Protein AF-A0A7K5TCN5-F1 (afdb_monomer_lite)

Sequence (58 aa):
GERPYECDKCRKTFQTSSTLLIHQRMHTDERPFRCSNCGKGFRHKSDLVSHQRIHTGE

Foldseek 3Di:
DDFPDADPVPRDGHNDPVVSVVVVLVVPPPQVDAAPVPRDGHPDPVVNVVVVVVVVPD

Organism: NCBI:txid571890

pLDDT: mean 88.31, std 7.68, range [55.09, 95.5]

Radius of gyration: 16.23 Å; chains: 1; bounding box: 35×20×43 Å

Secondary structure (DSSP, 8-state):
----EE-TTT--EESSHHHHHHHHHHHS----EE-TTT--EESSHHHHHHHHHHHH--

Structure (mmCIF, N/CA/C/O backbone):
data_AF-A0A7K5TCN5-F1
#
_entry.id   AF-A0A7K5TCN5-F1
#
loop_
_atom_site.group_PDB
_atom_site.id
_atom_site.type_symbol
_atom_site.label_atom_id
_atom_site.label_alt_id
_atom_site.label_comp_id
_atom_site.label_asym_id
_atom_site.label_entity_id
_atom_site.label_seq_id
_atom_site.pdbx_PDB_ins_code
_atom_site.Cartn_x
_atom_site.Cartn_y
_atom_site.Cartn_z
_atom_site.occupancy
_atom_site.B_iso_or_equiv
_atom_site.auth_seq_id
_atom_site.auth_comp_id
_atom_site.auth_asym_id
_atom_site.auth_atom_id
_atom_site.pdbx_PDB_model_num
ATOM 1 N N . GLY A 1 1 ? 20.765 -1.646 -19.184 1.00 71.44 1 GLY A N 1
ATOM 2 C CA . GLY A 1 1 ? 20.619 -2.738 -18.207 1.00 71.44 1 GLY A CA 1
ATOM 3 C C . GLY A 1 1 ? 19.344 -3.474 -18.520 1.00 71.44 1 GLY A C 1
ATOM 4 O O . GLY A 1 1 ? 18.305 -2.827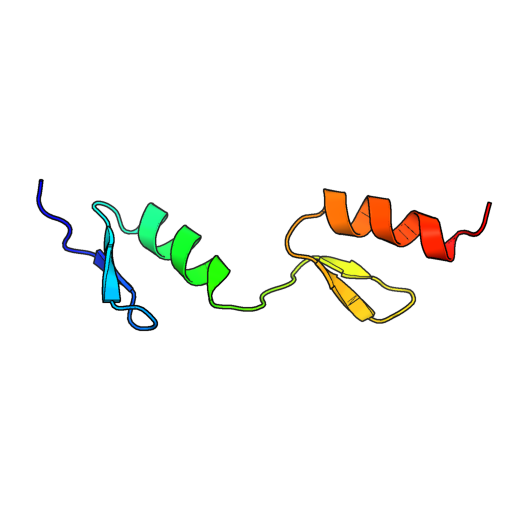 -18.580 1.00 71.44 1 GLY A O 1
ATOM 5 N N . GLU A 1 2 ? 19.431 -4.770 -18.793 1.00 85.00 2 GLU A N 1
ATOM 6 C CA . GLU A 1 2 ? 18.270 -5.590 -19.142 1.00 85.00 2 GLU A CA 1
ATOM 7 C C . GLU A 1 2 ? 17.284 -5.660 -17.966 1.00 85.00 2 GLU A C 1
ATOM 9 O O . GLU A 1 2 ? 17.682 -5.686 -16.797 1.00 85.00 2 GLU A O 1
ATOM 14 N N . ARG A 1 3 ? 15.984 -5.625 -18.273 1.00 89.62 3 ARG A N 1
ATOM 15 C CA . ARG A 1 3 ? 14.890 -5.666 -17.290 1.00 89.62 3 ARG A CA 1
ATOM 16 C C . ARG A 1 3 ? 13.951 -6.824 -17.638 1.00 89.62 3 ARG A C 1
ATOM 18 O O . ARG A 1 3 ? 12.853 -6.576 -18.125 1.00 89.62 3 ARG A O 1
ATOM 25 N N . PRO A 1 4 ? 14.389 -8.078 -17.438 1.00 92.62 4 PRO A N 1
ATOM 26 C CA . PRO A 1 4 ? 13.656 -9.249 -17.919 1.00 92.62 4 PRO A CA 1
ATOM 27 C C . PRO A 1 4 ? 12.359 -9.523 -17.139 1.00 92.62 4 PRO A C 1
ATOM 29 O O . PRO A 1 4 ? 11.562 -10.358 -17.549 1.00 92.62 4 PRO A O 1
ATOM 32 N N . TYR A 1 5 ? 12.130 -8.840 -16.014 1.00 95.06 5 TYR A N 1
ATOM 33 C CA . TYR A 1 5 ? 10.981 -9.079 -15.145 1.00 95.06 5 TYR A CA 1
ATOM 34 C C . TYR A 1 5 ? 9.856 -8.087 -15.442 1.00 95.06 5 TYR A C 1
ATOM 36 O O . TYR A 1 5 ? 9.923 -6.936 -15.012 1.00 95.06 5 TYR A O 1
ATOM 44 N N . GL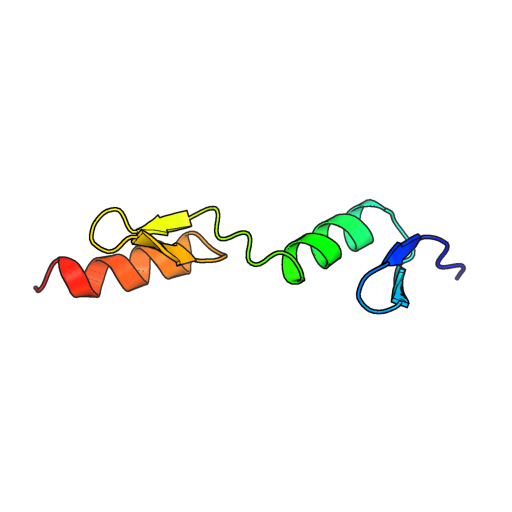U A 1 6 ? 8.811 -8.519 -16.143 1.00 95.25 6 GLU A N 1
ATOM 45 C CA . GLU A 1 6 ? 7.654 -7.686 -16.490 1.00 95.25 6 GLU A CA 1
ATOM 46 C C . GLU A 1 6 ? 6.472 -7.901 -15.532 1.00 95.25 6 GLU A C 1
ATOM 48 O O . GLU A 1 6 ? 6.148 -9.018 -15.132 1.00 95.25 6 GLU A O 1
ATOM 53 N N . CYS A 1 7 ? 5.800 -6.813 -15.158 1.00 94.19 7 CYS A N 1
ATOM 54 C CA . CYS A 1 7 ? 4.531 -6.877 -14.452 1.00 94.19 7 CYS A CA 1
ATOM 55 C C . CYS A 1 7 ? 3.376 -7.124 -15.422 1.00 94.19 7 CYS A C 1
ATOM 57 O O . CYS A 1 7 ? 3.042 -6.245 -16.207 1.00 94.19 7 CYS A O 1
ATOM 59 N N . ASP A 1 8 ? 2.690 -8.254 -15.279 1.00 90.06 8 ASP A N 1
ATOM 60 C CA . ASP A 1 8 ? 1.530 -8.620 -16.105 1.00 90.06 8 ASP A CA 1
ATOM 61 C C . ASP A 1 8 ? 0.409 -7.555 -16.117 1.00 90.06 8 ASP A C 1
ATOM 63 O O . ASP A 1 8 ? -0.160 -7.238 -17.161 1.00 90.06 8 ASP A O 1
ATOM 67 N N . LYS A 1 9 ? 0.165 -6.903 -14.972 1.00 88.12 9 LYS A N 1
ATOM 68 C CA . LYS A 1 9 ? -0.942 -5.947 -14.804 1.00 88.12 9 LYS A CA 1
ATOM 69 C C . LYS A 1 9 ? -0.722 -4.581 -15.457 1.00 88.12 9 LYS A C 1
ATOM 71 O O . LYS A 1 9 ? -1.687 -3.935 -15.845 1.00 88.12 9 LYS A O 1
ATOM 76 N N . CYS A 1 10 ? 0.518 -4.094 -15.527 1.00 93.00 10 CYS A N 1
ATOM 77 C CA . CYS A 1 10 ? 0.807 -2.742 -16.037 1.00 93.00 10 CYS A CA 1
ATOM 78 C C . CYS A 1 10 ? 2.012 -2.662 -16.980 1.00 93.00 10 CYS A C 1
ATOM 80 O O . CYS A 1 10 ? 2.440 -1.564 -17.331 1.00 93.00 10 CYS A O 1
ATOM 82 N N . ARG A 1 11 ? 2.575 -3.815 -17.354 1.00 92.81 11 ARG A N 1
ATOM 83 C CA . ARG A 1 11 ? 3.692 -3.989 -18.295 1.00 92.81 11 ARG A CA 1
ATOM 84 C C . ARG A 1 11 ? 4.975 -3.239 -17.923 1.00 92.81 11 ARG A C 1
ATOM 86 O O . ARG A 1 11 ? 5.842 -3.003 -18.755 1.00 92.81 11 ARG A O 1
ATOM 93 N N . LYS A 1 12 ? 5.134 -2.862 -16.647 1.00 93.94 12 LYS A N 1
ATOM 94 C CA . LYS A 1 12 ? 6.386 -2.279 -16.142 1.00 93.94 12 LYS A CA 1
ATOM 95 C C . LYS A 1 12 ? 7.455 -3.353 -15.993 1.00 93.94 12 LYS A C 1
ATOM 97 O O . LYS A 1 12 ? 7.202 -4.394 -15.395 1.00 93.94 12 LYS A O 1
ATOM 102 N N . THR A 1 13 ? 8.662 -3.047 -16.455 1.00 95.31 13 THR A N 1
ATOM 103 C CA . THR A 1 13 ? 9.815 -3.953 -16.408 1.00 95.31 13 THR A CA 1
ATOM 104 C C . THR A 1 13 ? 10.784 -3.604 -15.276 1.00 95.31 13 THR A C 1
ATOM 106 O O . THR A 1 13 ? 11.096 -2.429 -15.046 1.00 95.31 13 THR A O 1
ATOM 109 N N . PHE A 1 14 ? 11.337 -4.616 -14.618 1.00 95.31 14 PHE A N 1
ATOM 110 C CA . PHE A 1 14 ? 12.252 -4.514 -13.485 1.00 95.31 14 PHE A CA 1
ATOM 111 C C . PHE A 1 14 ? 13.522 -5.332 -13.734 1.00 95.31 14 PHE A C 1
ATOM 113 O O . PHE A 1 14 ? 13.526 -6.296 -14.493 1.00 95.31 14 PHE A O 1
ATOM 120 N N . GLN A 1 15 ? 14.621 -4.928 -13.093 1.00 95.50 15 GLN A N 1
ATOM 121 C CA . GLN A 1 15 ? 15.912 -5.614 -13.219 1.00 95.50 15 GLN A CA 1
ATOM 122 C C . GLN A 1 15 ? 15.984 -6.893 -12.371 1.00 95.50 15 GLN A C 1
ATOM 124 O O . GLN A 1 15 ? 16.736 -7.802 -12.700 1.00 95.50 15 GLN A O 1
ATOM 129 N N . THR A 1 16 ? 15.193 -6.984 -11.299 1.00 95.06 16 THR A N 1
ATOM 130 C CA . THR A 1 16 ? 15.190 -8.122 -10.372 1.00 95.06 16 THR A CA 1
ATOM 131 C C . THR A 1 16 ? 13.767 -8.577 -10.055 1.00 95.06 16 THR A C 1
ATOM 133 O O . THR A 1 16 ? 12.832 -7.768 -10.028 1.00 95.06 16 THR A O 1
ATOM 136 N N . SER A 1 17 ? 13.612 -9.871 -9.760 1.00 93.31 17 SER A N 1
ATOM 137 C CA . SER A 1 17 ? 12.334 -10.467 -9.356 1.00 93.31 17 SER A CA 1
ATOM 138 C C . SER A 1 17 ? 11.817 -9.891 -8.035 1.00 93.31 17 SER A C 1
ATOM 140 O O . SER A 1 17 ? 10.625 -9.633 -7.914 1.00 93.31 17 SER A O 1
ATOM 142 N N . SER A 1 18 ? 12.696 -9.603 -7.068 1.00 92.50 18 SER A N 1
ATOM 143 C CA . SER A 1 18 ? 12.318 -9.011 -5.777 1.00 92.50 18 SER A CA 1
ATOM 144 C C . SER A 1 18 ? 11.626 -7.657 -5.943 1.00 92.50 18 SER A C 1
ATOM 146 O O . SER A 1 18 ? 10.607 -7.396 -5.304 1.00 92.50 18 SER A O 1
ATOM 148 N N . THR A 1 19 ? 12.130 -6.806 -6.843 1.00 93.12 19 THR A N 1
ATOM 149 C CA . THR A 1 19 ? 11.514 -5.502 -7.123 1.00 93.12 19 THR A CA 1
ATOM 150 C C . THR A 1 19 ? 10.185 -5.662 -7.857 1.00 93.12 19 THR A C 1
ATOM 152 O O . THR A 1 19 ? 9.231 -4.955 -7.533 1.00 93.12 19 THR A O 1
ATOM 155 N N . LEU A 1 20 ? 10.083 -6.623 -8.787 1.00 94.31 20 LEU A N 1
ATOM 156 C CA . LEU A 1 20 ? 8.809 -6.978 -9.419 1.00 94.31 20 LEU A CA 1
ATOM 157 C C . LEU A 1 20 ? 7.786 -7.474 -8.382 1.00 94.31 20 LEU A C 1
ATOM 159 O O . LEU A 1 20 ? 6.638 -7.046 -8.424 1.00 94.31 20 LEU A O 1
ATOM 163 N N . LEU A 1 21 ? 8.184 -8.314 -7.425 1.00 89.12 21 LEU A N 1
ATOM 164 C CA . LEU A 1 21 ? 7.290 -8.847 -6.394 1.00 89.12 21 LEU A CA 1
ATOM 165 C C . LEU A 1 21 ? 6.772 -7.738 -5.464 1.00 89.12 21 LEU A C 1
ATOM 167 O O . LEU A 1 21 ? 5.576 -7.662 -5.186 1.00 89.12 21 LEU A O 1
ATOM 171 N N . ILE A 1 22 ? 7.651 -6.833 -5.018 1.00 86.50 22 ILE A N 1
ATOM 172 C CA . ILE A 1 22 ? 7.258 -5.653 -4.224 1.00 86.50 22 ILE A CA 1
ATOM 173 C C . ILE A 1 22 ? 6.302 -4.764 -5.026 1.0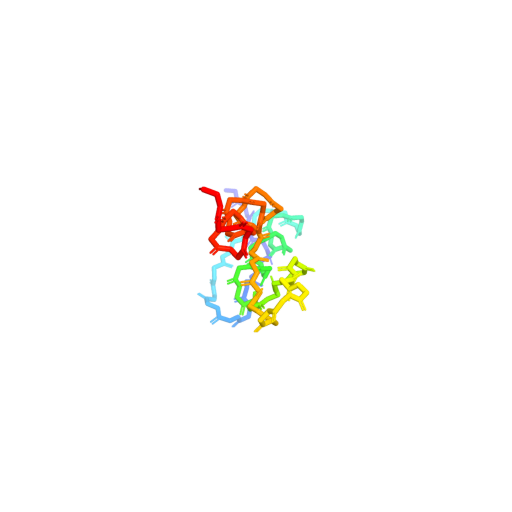0 86.50 22 ILE A C 1
ATOM 175 O O . ILE A 1 22 ? 5.319 -4.256 -4.483 1.00 86.50 22 ILE A O 1
ATOM 179 N N . HIS A 1 23 ? 6.571 -4.593 -6.320 1.00 90.81 23 HIS A N 1
ATOM 180 C CA . HIS A 1 23 ? 5.688 -3.869 -7.218 1.00 90.81 23 HIS A CA 1
ATOM 181 C C . HIS A 1 23 ? 4.329 -4.564 -7.359 1.00 90.81 23 HIS A C 1
ATOM 183 O O . HIS A 1 23 ? 3.308 -3.906 -7.228 1.00 90.81 23 HIS A O 1
ATOM 189 N N . GLN A 1 24 ? 4.271 -5.882 -7.547 1.00 88.50 24 GLN A N 1
ATOM 190 C CA . GLN A 1 24 ? 3.010 -6.618 -7.679 1.00 88.50 24 GLN A CA 1
ATOM 191 C C . GLN A 1 24 ? 2.097 -6.461 -6.457 1.00 88.50 24 GLN A C 1
ATOM 193 O O . GLN A 1 24 ? 0.887 -6.310 -6.635 1.00 88.50 24 GLN A O 1
ATOM 198 N N . ARG A 1 25 ? 2.670 -6.359 -5.249 1.00 82.88 25 ARG A N 1
ATOM 199 C CA . ARG A 1 25 ? 1.924 -6.050 -4.013 1.00 82.88 25 ARG A CA 1
ATOM 200 C C . ARG A 1 25 ? 1.202 -4.702 -4.038 1.00 82.88 25 ARG A C 1
ATOM 202 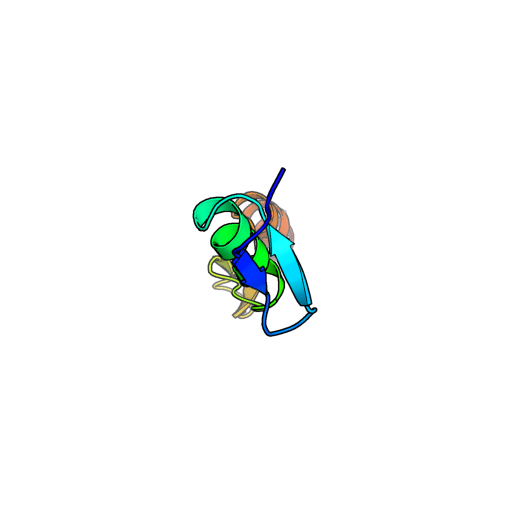O O . ARG A 1 25 ? 0.339 -4.461 -3.207 1.00 82.88 25 ARG A O 1
ATOM 209 N N . MET A 1 26 ? 1.570 -3.790 -4.939 1.00 82.19 26 MET A N 1
ATOM 210 C CA . MET A 1 26 ? 0.862 -2.517 -5.106 1.00 82.19 26 MET A CA 1
ATOM 211 C C . MET A 1 26 ? -0.418 -2.651 -5.927 1.00 82.19 26 MET A C 1
ATOM 213 O O . MET A 1 26 ? -1.292 -1.802 -5.818 1.00 82.19 26 MET A O 1
ATOM 217 N N . HIS A 1 27 ? -0.494 -3.679 -6.772 1.00 85.19 27 HIS A N 1
ATOM 218 C CA . HIS A 1 27 ? -1.654 -3.947 -7.619 1.00 85.19 27 HIS A CA 1
ATOM 219 C C . HIS A 1 27 ? -2.662 -4.875 -6.971 1.00 85.19 27 HIS A C 1
ATOM 221 O O . HIS A 1 27 ? -3.778 -5.049 -7.458 1.00 85.19 27 HIS A O 1
ATOM 227 N N . THR A 1 28 ? -2.228 -5.605 -5.962 1.00 75.31 28 THR A N 1
ATOM 228 C CA . THR A 1 28 ? -3.129 -6.270 -5.052 1.00 75.31 28 THR A CA 1
ATOM 229 C C . THR A 1 28 ? -3.496 -5.222 -4.009 1.00 75.31 28 THR A C 1
ATOM 231 O O . THR A 1 28 ? -2.611 -4.723 -3.319 1.00 75.31 28 THR A O 1
ATOM 234 N N . ASP A 1 29 ? -4.780 -4.904 -3.833 1.00 69.75 29 ASP A N 1
ATOM 235 C CA . ASP A 1 29 ? -5.292 -4.267 -2.604 1.00 69.75 29 ASP A CA 1
ATOM 236 C C . ASP A 1 29 ? -5.135 -5.233 -1.405 1.00 69.75 29 ASP A C 1
ATOM 238 O O . ASP A 1 29 ? -6.012 -5.385 -0.555 1.00 69.75 29 ASP A O 1
ATOM 242 N N . GLU A 1 30 ? -4.008 -5.943 -1.336 1.00 74.44 30 GLU A N 1
ATOM 243 C CA . GLU A 1 30 ? -3.593 -6.704 -0.185 1.00 74.44 30 GLU A CA 1
ATOM 244 C C . GLU A 1 30 ? -3.353 -5.696 0.917 1.00 74.44 30 GLU A C 1
ATOM 246 O O . GLU A 1 30 ? -2.367 -4.959 0.981 1.00 74.44 30 GLU A O 1
ATOM 251 N N . ARG A 1 31 ? -4.353 -5.653 1.777 1.00 81.56 31 ARG A N 1
ATOM 252 C CA . ARG A 1 31 ? -4.365 -4.882 2.991 1.00 81.56 31 ARG A CA 1
ATOM 253 C C . ARG A 1 31 ? -4.217 -5.866 4.139 1.00 81.56 31 ARG A C 1
ATOM 255 O O . ARG A 1 31 ? -5.225 -6.210 4.762 1.00 81.56 31 ARG A O 1
ATOM 262 N N . PRO A 1 32 ? -2.993 -6.386 4.369 1.00 82.44 32 PRO A N 1
ATOM 263 C CA . PRO A 1 32 ? -2.762 -7.417 5.376 1.00 82.44 32 PRO A CA 1
ATOM 264 C C . PRO A 1 32 ? -3.107 -6.910 6.779 1.00 82.44 32 PRO A C 1
ATOM 266 O O . PRO A 1 32 ? -3.440 -7.693 7.661 1.00 82.44 32 PRO A O 1
ATOM 269 N N . PHE A 1 33 ? -3.085 -5.592 6.980 1.00 89.31 33 PHE A N 1
ATOM 270 C CA . PHE A 1 33 ? -3.448 -4.956 8.235 1.00 89.31 33 PHE A CA 1
ATOM 271 C C . PHE A 1 33 ? -4.919 -4.545 8.192 1.00 89.31 33 PHE A C 1
ATOM 273 O O . PHE A 1 33 ? -5.262 -3.514 7.618 1.00 89.31 33 PHE A O 1
ATOM 280 N N . ARG A 1 34 ? -5.806 -5.346 8.786 1.00 90.69 34 ARG A N 1
ATOM 281 C CA . ARG A 1 34 ? -7.237 -5.023 8.893 1.00 90.69 34 ARG A CA 1
ATOM 282 C C . ARG A 1 34 ? -7.577 -4.490 10.277 1.00 90.69 34 ARG A C 1
ATOM 284 O O . ARG A 1 34 ? -7.096 -4.998 11.283 1.00 90.69 34 ARG A O 1
ATOM 291 N N . CYS A 1 35 ? -8.420 -3.466 10.317 1.00 92.69 35 CYS A N 1
ATOM 292 C CA . CYS A 1 35 ? -8.991 -2.959 11.552 1.00 92.69 35 CYS A CA 1
ATOM 293 C C . CYS A 1 35 ? -10.024 -3.945 12.094 1.00 92.69 35 CYS A C 1
ATOM 295 O O . CYS A 1 35 ? -10.989 -4.258 11.402 1.00 92.69 35 CYS A O 1
ATOM 297 N N . SER A 1 36 ? -9.857 -4.382 13.341 1.00 90.12 36 SER A N 1
ATOM 298 C CA . SER A 1 36 ? -10.804 -5.293 13.992 1.00 90.12 36 SER A CA 1
ATOM 299 C C . SER A 1 36 ? -12.171 -4.657 14.271 1.00 90.12 36 SER A C 1
ATOM 301 O O . SER A 1 36 ? -13.159 -5.376 14.320 1.00 90.12 36 SER A O 1
ATOM 303 N N . ASN A 1 37 ? -12.248 -3.326 14.409 1.00 89.44 37 ASN A N 1
ATOM 304 C CA . ASN A 1 37 ? -13.501 -2.634 14.741 1.00 89.44 37 ASN A CA 1
ATOM 305 C C . ASN A 1 37 ? -14.422 -2.439 13.528 1.00 89.44 37 ASN A C 1
ATOM 307 O O . ASN A 1 37 ? -15.636 -2.517 13.663 1.00 89.44 37 ASN A O 1
ATOM 311 N N . CYS A 1 38 ? -13.869 -2.178 12.339 1.00 92.25 38 CYS A N 1
ATOM 312 C CA . CYS A 1 38 ? -14.667 -1.856 11.145 1.00 92.25 38 CYS A CA 1
ATOM 313 C C . CYS A 1 38 ? -14.285 -2.650 9.887 1.00 92.25 38 CYS A C 1
ATOM 315 O O . CYS A 1 38 ? -14.805 -2.386 8.806 1.00 92.25 38 CYS A O 1
ATOM 317 N N . GLY A 1 39 ? -13.329 -3.576 9.980 1.00 87.25 39 GLY A N 1
ATOM 318 C CA . GLY A 1 39 ? -12.862 -4.393 8.857 1.00 87.25 39 GLY A CA 1
ATOM 319 C C . GLY A 1 39 ? -12.029 -3.644 7.809 1.00 87.25 39 GLY A C 1
ATOM 320 O O . GLY A 1 39 ? -11.544 -4.265 6.861 1.00 87.25 39 GLY A O 1
ATOM 321 N N . LYS A 1 40 ? -11.818 -2.327 7.960 1.00 89.75 40 LYS A N 1
ATOM 322 C CA . LYS A 1 40 ? -11.060 -1.518 6.996 1.00 89.75 40 LYS A CA 1
ATOM 323 C C . LYS A 1 40 ? -9.616 -2.005 6.904 1.00 89.75 40 LYS A C 1
ATOM 325 O O . LYS A 1 40 ? -8.913 -2.092 7.908 1.00 89.75 40 LYS A O 1
ATOM 330 N N . GLY A 1 41 ? -9.176 -2.323 5.692 1.00 90.12 41 GLY A N 1
ATOM 331 C CA . GLY A 1 41 ? -7.803 -2.730 5.425 1.00 90.12 41 GLY A CA 1
ATOM 332 C C . GLY A 1 41 ? -6.861 -1.540 5.221 1.00 90.12 41 GLY A C 1
ATOM 333 O O . GLY A 1 41 ? -7.261 -0.510 4.667 1.00 90.12 41 GLY A O 1
ATOM 334 N N . PHE A 1 42 ? -5.590 -1.740 5.563 1.00 89.06 42 PHE A N 1
ATOM 335 C CA . PHE A 1 42 ? -4.457 -0.844 5.358 1.00 89.06 42 PHE A CA 1
ATOM 336 C C . PHE A 1 42 ? -3.248 -1.591 4.783 1.00 89.06 42 PHE A C 1
ATOM 338 O O . PHE A 1 42 ? -3.050 -2.782 5.035 1.00 89.06 42 PHE A O 1
ATOM 345 N N . ARG A 1 43 ? -2.427 -0.868 4.012 1.00 84.81 43 ARG A N 1
ATOM 346 C CA . ARG A 1 43 ? -1.202 -1.400 3.396 1.00 84.81 43 ARG A CA 1
ATOM 347 C C . ARG A 1 43 ? -0.026 -1.437 4.372 1.00 84.81 43 ARG A C 1
ATOM 349 O O . ARG A 1 43 ? 0.791 -2.349 4.288 1.00 84.81 43 ARG A O 1
ATOM 356 N N . HIS A 1 44 ? 0.035 -0.497 5.316 1.00 86.88 44 HIS A N 1
ATOM 357 C CA . HIS A 1 44 ? 1.057 -0.463 6.360 1.00 86.88 44 HIS A CA 1
ATOM 358 C C . HIS A 1 44 ? 0.446 -0.546 7.758 1.00 86.88 44 HIS A C 1
ATOM 360 O O . HIS A 1 44 ? -0.667 -0.079 8.009 1.00 86.88 44 HIS A O 1
ATOM 366 N N . LYS A 1 45 ? 1.219 -1.104 8.696 1.00 89.75 45 LYS A N 1
ATOM 367 C CA . LYS A 1 45 ? 0.840 -1.190 10.111 1.00 89.75 45 LYS A CA 1
ATOM 368 C C . LYS A 1 45 ? 0.675 0.194 10.748 1.00 89.75 45 LYS A C 1
ATOM 370 O O . LYS A 1 45 ? -0.237 0.376 11.544 1.00 89.75 45 LYS A O 1
ATOM 375 N N . SER A 1 46 ? 1.522 1.161 10.387 1.00 92.31 46 SER A N 1
ATOM 376 C CA . SER A 1 46 ? 1.434 2.549 10.867 1.00 92.31 46 SER A CA 1
ATOM 377 C C . SER A 1 46 ? 0.077 3.178 10.557 1.00 92.31 46 SER A C 1
ATOM 379 O O . SER A 1 46 ? -0.517 3.816 11.421 1.00 92.31 46 SER A O 1
ATOM 381 N N . ASP A 1 47 ? -0.441 2.934 9.353 1.00 93.00 47 ASP A N 1
ATOM 382 C CA . ASP A 1 47 ? -1.721 3.479 8.899 1.00 93.00 47 ASP A CA 1
ATOM 383 C C . ASP A 1 47 ? -2.886 2.861 9.686 1.00 93.00 47 ASP A C 1
ATOM 385 O O . ASP A 1 47 ? -3.800 3.575 10.095 1.00 93.00 47 ASP A O 1
ATOM 389 N N . LEU A 1 48 ? -2.822 1.550 9.967 1.00 94.31 48 LEU A N 1
ATOM 390 C CA . LEU A 1 48 ? -3.787 0.870 10.835 1.00 94.31 48 LEU A CA 1
ATOM 391 C C . LEU A 1 48 ? -3.762 1.434 12.263 1.00 94.31 48 LEU A C 1
ATOM 393 O O . LEU A 1 48 ? -4.821 1.692 1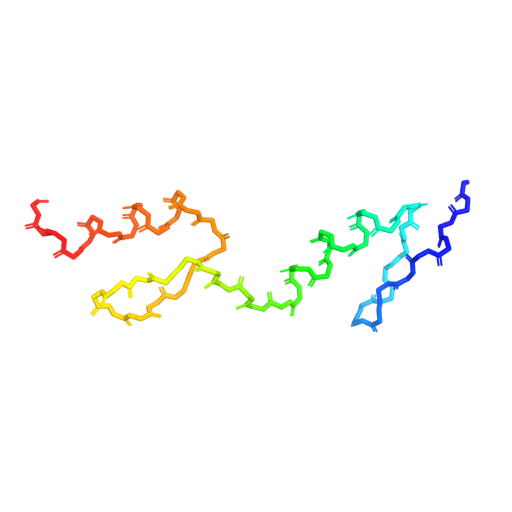2.825 1.00 94.31 48 LEU A O 1
ATOM 397 N N . VAL A 1 49 ? -2.579 1.630 12.853 1.00 92.81 49 VAL A N 1
ATOM 398 C CA . VAL A 1 49 ? -2.444 2.139 14.231 1.00 92.81 49 VAL A CA 1
ATOM 399 C C . VAL A 1 49 ? -2.990 3.562 14.344 1.00 92.81 49 VAL A C 1
ATOM 401 O O . VAL A 1 49 ? -3.763 3.848 15.255 1.00 92.81 49 VAL A O 1
ATOM 404 N N . SER A 1 50 ? -2.651 4.444 13.401 1.00 93.75 50 SER A N 1
ATOM 405 C CA . SER A 1 50 ? -3.221 5.795 13.346 1.00 93.75 50 SER A CA 1
ATOM 406 C C . SER A 1 50 ? -4.734 5.758 13.150 1.00 93.75 50 SER A C 1
ATOM 408 O O . SER A 1 50 ? -5.456 6.502 13.806 1.00 93.75 50 SER A O 1
ATOM 410 N N . HIS A 1 51 ? -5.231 4.859 12.298 1.00 94.12 51 HIS A N 1
ATOM 411 C CA . HIS A 1 51 ? -6.662 4.663 12.119 1.00 94.12 51 HIS A CA 1
ATOM 412 C C . HIS A 1 51 ? -7.354 4.164 13.389 1.00 94.12 51 HIS A C 1
ATOM 414 O O . HIS A 1 51 ? -8.453 4.615 13.677 1.00 94.12 51 HIS A O 1
ATOM 420 N N . GLN A 1 52 ? -6.749 3.264 14.168 1.00 92.81 52 GLN A N 1
ATOM 421 C CA . GLN A 1 52 ? -7.373 2.744 15.389 1.00 92.81 52 GLN A CA 1
ATOM 422 C C . GLN A 1 52 ? -7.703 3.840 16.406 1.00 92.81 52 GLN A C 1
ATOM 424 O O . GLN A 1 52 ? -8.699 3.705 17.112 1.00 92.81 52 GLN A O 1
ATOM 429 N N . ARG A 1 53 ? -6.952 4.949 16.407 1.00 91.69 53 ARG A N 1
ATOM 430 C CA . ARG A 1 53 ? -7.208 6.108 17.277 1.00 91.69 53 ARG A CA 1
ATOM 431 C C . ARG A 1 53 ? -8.591 6.727 17.070 1.00 91.69 53 ARG A C 1
ATOM 433 O O . ARG A 1 53 ? -9.162 7.251 18.014 1.00 91.69 53 ARG A O 1
ATOM 440 N N . ILE A 1 54 ? -9.161 6.624 15.866 1.00 91.81 54 ILE A N 1
ATOM 441 C CA . ILE A 1 54 ? -10.505 7.164 15.597 1.00 91.81 54 ILE A CA 1
ATOM 442 C C . ILE A 1 54 ? -11.606 6.354 16.291 1.00 91.81 54 ILE A C 1
ATOM 444 O O . ILE A 1 54 ? -12.698 6.867 16.494 1.00 91.81 54 ILE A O 1
ATOM 448 N N . HIS A 1 55 ? -11.342 5.080 16.598 1.00 89.94 55 HIS A N 1
ATOM 449 C CA . HIS A 1 55 ? -12.309 4.197 17.257 1.00 89.94 55 HIS A CA 1
ATOM 450 C C . HIS A 1 55 ? -12.189 4.248 18.772 1.00 89.94 55 HIS A C 1
ATOM 452 O O . HIS A 1 55 ? -13.163 3.973 19.461 1.00 89.94 55 HIS A O 1
ATOM 458 N N . THR A 1 56 ? -10.996 4.551 19.287 1.00 84.19 56 THR A N 1
ATOM 459 C CA . THR A 1 56 ? -10.767 4.642 20.731 1.00 84.19 56 THR A CA 1
ATOM 460 C C . THR A 1 56 ? -11.325 5.926 21.333 1.00 84.19 56 THR A C 1
ATOM 462 O O . THR A 1 56 ? -11.492 5.951 22.542 1.00 84.19 56 THR A O 1
ATOM 465 N N . GLY A 1 57 ? -11.668 6.928 20.508 1.00 70.06 57 GLY A N 1
ATOM 466 C CA . GLY A 1 57 ? -12.544 8.038 20.893 1.00 70.06 57 GLY A CA 1
ATOM 467 C C . GLY A 1 57 ? -12.155 8.752 22.189 1.00 70.06 57 GLY A C 1
ATOM 468 O O . GLY A 1 57 ? -13.052 9.104 22.950 1.00 70.06 57 GLY A O 1
ATOM 4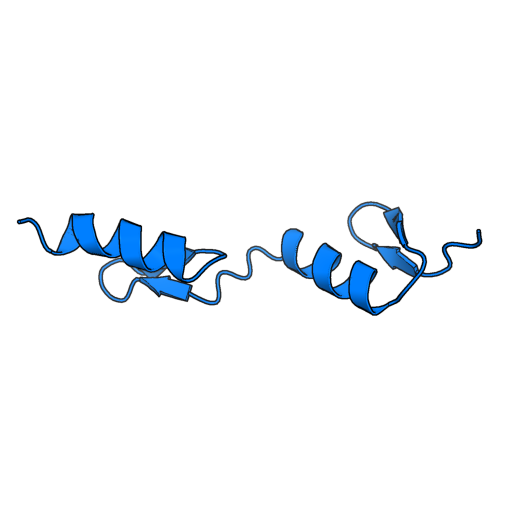69 N N . GLU A 1 58 ? -10.855 8.927 22.436 1.00 55.09 58 GLU A N 1
ATOM 470 C CA . GLU A 1 58 ? -10.357 9.864 23.450 1.00 55.09 58 GLU A CA 1
ATOM 471 C C . GLU A 1 58 ? -10.015 11.198 22.785 1.00 55.09 58 GLU A C 1
ATOM 473 O O . GLU A 1 58 ? -9.390 11.164 21.694 1.00 55.09 58 GLU A O 1
#

InterPro domains:
  IPR013087 Zinc finger C2H2-type [PF00096] (5-27)
  IPR013087 Zinc finger C2H2-type [PF00096] (33-55)
  IPR013087 Zinc finger C2H2-type [PS00028] (7-27)
  IPR013087 Zinc finger C2H2-type [PS00028] (35-55)
  IPR013087 Zinc finger C2H2-type [PS50157] (5-32)
  IPR013087 Zinc finger C2H2-type [PS50157] (33-58)
  IPR013087 Zinc finger C2H2-type [SM00355] (5-27)
  IPR013087 Zinc finger C2H2-type [SM00355] (33-55)
  IPR036236 Zinc finger C2H2 superfamily [SSF57667] (3-55)
  IPR050717 C2H2-type Zinc-Finger Transcription Regulators [PTHR14196] (1-58)